Protein AF-A0A2E7SS45-F1 (afdb_monomer)

Mean predicted aligned error: 5.07 Å

Foldseek 3Di:
DDDDDDPDDDFDCDPTVDDDDCLVLLVLQQVQFPAHSVQLVCLCVDCLVVCVVVVVDDPVVSCVSSCVSGVGPDDPVSSD

Structure (mmCIF, N/CA/C/O backbone):
data_AF-A0A2E7SS45-F1
#
_entry.id   AF-A0A2E7SS45-F1
#
loop_
_atom_site.group_PDB
_atom_site.id
_atom_site.type_symbol
_atom_site.label_atom_id
_atom_site.label_alt_id
_atom_site.label_comp_id
_atom_site.label_asym_id
_atom_site.label_entity_id
_atom_site.label_seq_id
_atom_site.pdbx_PDB_ins_code
_atom_site.Cartn_x
_atom_site.Cartn_y
_atom_site.Cartn_z
_atom_site.occupancy
_atom_site.B_iso_or_equiv
_atom_site.auth_seq_id
_atom_site.auth_comp_id
_atom_site.auth_asym_id
_atom_site.auth_atom_id
_atom_site.pdbx_PDB_model_num
ATOM 1 N N . MET A 1 1 ? 25.298 7.200 -39.775 1.00 55.69 1 MET A N 1
ATOM 2 C CA . MET A 1 1 ? 25.560 6.164 -38.750 1.00 55.69 1 MET A CA 1
ATOM 3 C C . MET A 1 1 ? 24.215 5.801 -38.145 1.00 55.69 1 MET A C 1
ATOM 5 O O . MET A 1 1 ? 23.480 6.722 -37.824 1.00 55.69 1 MET A O 1
ATOM 9 N N . SER A 1 2 ? 23.836 4.522 -38.094 1.00 77.69 2 SER A N 1
ATOM 10 C CA . SER A 1 2 ? 22.558 4.126 -37.481 1.00 77.69 2 SER A CA 1
ATOM 11 C C . SER A 1 2 ? 22.726 4.096 -35.966 1.00 77.69 2 SER A C 1
ATOM 13 O O . SER A 1 2 ? 23.690 3.499 -35.488 1.00 77.69 2 SER A O 1
ATOM 15 N N . GLU A 1 3 ? 21.810 4.714 -35.224 1.00 80.75 3 GLU A N 1
ATOM 16 C CA . GLU A 1 3 ? 21.821 4.620 -33.765 1.00 80.75 3 GLU A CA 1
ATOM 17 C C . GLU A 1 3 ? 21.583 3.171 -33.306 1.00 80.75 3 GLU A C 1
ATOM 19 O O . GLU A 1 3 ? 20.828 2.428 -33.956 1.00 80.75 3 GLU A O 1
ATOM 24 N N . PRO A 1 4 ? 22.245 2.735 -32.219 1.00 84.50 4 PRO A N 1
ATOM 25 C CA . PRO A 1 4 ? 22.061 1.397 -31.685 1.00 84.50 4 PRO A CA 1
ATOM 26 C C . PRO A 1 4 ? 20.633 1.242 -31.150 1.00 84.50 4 PRO A C 1
ATOM 28 O O . PRO A 1 4 ? 20.197 1.978 -30.270 1.00 84.50 4 PRO A O 1
ATOM 31 N N . ARG A 1 5 ? 19.898 0.257 -31.681 1.00 90.19 5 ARG A N 1
ATOM 32 C CA . ARG A 1 5 ? 18.545 -0.063 -31.211 1.00 90.19 5 ARG A CA 1
ATOM 33 C C . ARG A 1 5 ? 18.600 -0.869 -2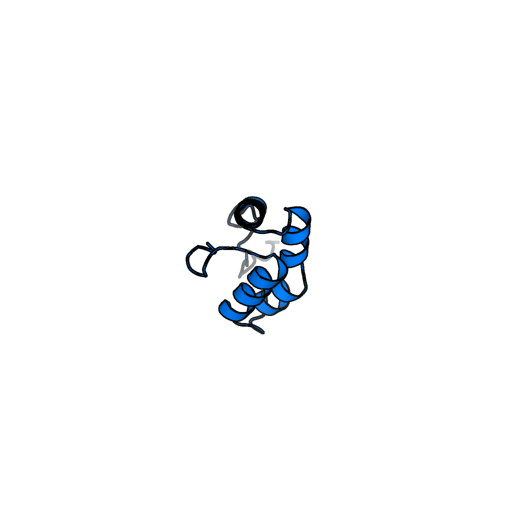9.906 1.00 90.19 5 ARG A C 1
ATOM 35 O O . ARG A 1 5 ? 19.358 -1.844 -29.847 1.00 90.19 5 ARG A O 1
ATOM 42 N N . PRO A 1 6 ? 17.792 -0.517 -28.889 1.00 90.94 6 PRO A N 1
ATOM 43 C CA . PRO A 1 6 ? 17.712 -1.298 -27.662 1.00 90.94 6 PRO A CA 1
ATOM 44 C C . PRO A 1 6 ? 17.175 -2.704 -27.954 1.00 90.94 6 PRO A C 1
ATOM 46 O O . PRO A 1 6 ? 16.242 -2.880 -28.736 1.00 90.94 6 PRO A O 1
ATOM 49 N N . LYS A 1 7 ? 17.793 -3.716 -27.333 1.00 95.00 7 LYS A N 1
ATOM 50 C CA . LYS A 1 7 ? 17.398 -5.131 -27.468 1.00 95.00 7 LYS A CA 1
ATOM 51 C C . LYS A 1 7 ? 16.294 -5.537 -26.494 1.00 95.00 7 LYS A C 1
ATOM 53 O O . LYS A 1 7 ? 15.606 -6.520 -26.735 1.00 95.00 7 LYS A O 1
ATOM 58 N N . VAL A 1 8 ? 16.165 -4.804 -25.392 1.00 96.25 8 VAL A N 1
ATOM 59 C CA . VAL A 1 8 ? 15.189 -5.038 -24.328 1.00 96.25 8 VAL A CA 1
ATOM 60 C C . VAL A 1 8 ? 14.656 -3.687 -23.880 1.00 96.25 8 VAL A C 1
ATOM 62 O O . VAL A 1 8 ? 15.423 -2.731 -23.754 1.00 96.25 8 VAL A O 1
ATOM 65 N N . VAL A 1 9 ? 13.350 -3.629 -23.640 1.00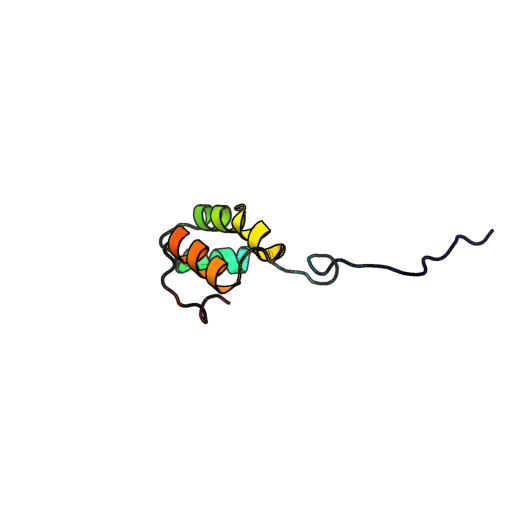 94.56 9 VAL A N 1
ATOM 66 C CA . VAL A 1 9 ? 12.675 -2.498 -23.007 1.00 94.56 9 VAL A CA 1
ATOM 67 C C . VAL A 1 9 ? 11.878 -3.055 -21.838 1.00 94.56 9 VAL A C 1
ATOM 69 O O . VAL A 1 9 ? 11.147 -4.031 -22.003 1.00 94.56 9 VAL A O 1
ATOM 72 N N . VAL A 1 10 ? 12.060 -2.464 -20.661 1.00 96.12 10 VAL A N 1
ATOM 73 C CA . VAL A 1 10 ? 11.356 -2.841 -19.433 1.00 96.12 10 VAL A CA 1
ATOM 74 C C . VAL A 1 10 ? 10.427 -1.696 -19.068 1.00 96.12 10 VAL A C 1
ATOM 76 O O . VAL A 1 10 ? 10.837 -0.537 -19.097 1.00 96.12 10 VAL A O 1
ATOM 79 N N . PHE A 1 11 ? 9.190 -2.036 -18.736 1.00 96.00 11 PHE A N 1
ATOM 80 C CA . PHE A 1 11 ? 8.191 -1.095 -18.262 1.00 96.00 11 PHE A CA 1
ATOM 81 C C . PHE A 1 11 ? 7.808 -1.484 -16.843 1.00 96.00 11 PHE A C 1
ATOM 83 O O . PHE A 1 11 ? 7.604 -2.666 -16.561 1.00 96.00 11 PHE A O 1
ATOM 90 N N . ASP A 1 12 ? 7.701 -0.487 -15.973 1.00 93.00 12 ASP A N 1
ATOM 91 C CA . ASP A 1 12 ? 6.943 -0.650 -14.741 1.00 93.00 12 ASP A CA 1
ATOM 92 C C . ASP A 1 12 ? 5.461 -0.878 -15.086 1.00 93.00 12 ASP A C 1
ATOM 94 O O . ASP A 1 12 ? 5.002 -0.554 -16.184 1.00 93.00 12 ASP A O 1
ATOM 98 N N . LEU A 1 13 ? 4.703 -1.466 -14.173 1.00 93.50 13 LEU A N 1
ATOM 99 C CA . LEU A 1 13 ? 3.277 -1.678 -14.364 1.00 93.50 13 LEU A CA 1
ATOM 100 C C . LEU A 1 13 ? 2.511 -0.399 -14.028 1.00 93.50 13 LEU A C 1
ATOM 102 O O . LEU A 1 13 ? 1.788 0.160 -14.859 1.00 93.50 13 LEU A O 1
ATOM 106 N N . GLY A 1 14 ? 2.674 0.055 -12.790 1.00 88.81 14 GLY A N 1
ATOM 107 C CA . GLY A 1 14 ? 1.870 1.110 -12.207 1.00 88.81 14 GLY A CA 1
ATOM 108 C C . GLY A 1 14 ? 2.183 2.484 -12.799 1.00 88.81 14 GLY A C 1
ATOM 109 O O . GLY A 1 14 ? 3.339 2.864 -12.912 1.00 88.81 14 GLY A O 1
ATOM 110 N N . LYS A 1 15 ? 1.152 3.246 -13.186 1.00 89.19 15 LYS A N 1
ATOM 111 C CA . LYS A 1 15 ? 1.263 4.583 -13.809 1.00 89.19 15 LYS A CA 1
ATOM 112 C C . LYS A 1 15 ? 2.093 4.634 -15.101 1.00 89.19 15 LYS A C 1
ATOM 114 O O . LYS A 1 15 ? 2.300 5.719 -15.638 1.00 89.19 15 LYS A O 1
ATOM 119 N N . VAL A 1 16 ? 2.514 3.482 -15.627 1.00 94.00 16 VAL A N 1
ATOM 120 C CA . VAL A 1 16 ? 3.235 3.344 -16.898 1.00 94.00 16 VAL A CA 1
ATOM 121 C C . VAL A 1 16 ? 2.393 2.552 -17.890 1.00 94.00 16 VAL A C 1
ATOM 123 O O . VAL A 1 16 ? 2.056 3.070 -18.951 1.00 94.00 16 VAL A O 1
ATOM 126 N N . LEU A 1 17 ? 2.013 1.320 -17.542 1.00 96.25 17 LEU A N 1
ATOM 127 C CA . LEU A 1 17 ? 1.151 0.480 -18.379 1.00 96.25 17 LEU A CA 1
ATOM 128 C C . LEU A 1 17 ? -0.318 0.543 -17.959 1.00 96.25 17 LEU A C 1
ATOM 130 O O . LEU A 1 17 ? -1.198 0.359 -18.798 1.00 96.25 17 LEU A O 1
ATOM 134 N N . VAL A 1 18 ? -0.587 0.803 -16.676 1.00 94.12 18 VAL A N 1
ATOM 135 C CA . VAL A 1 18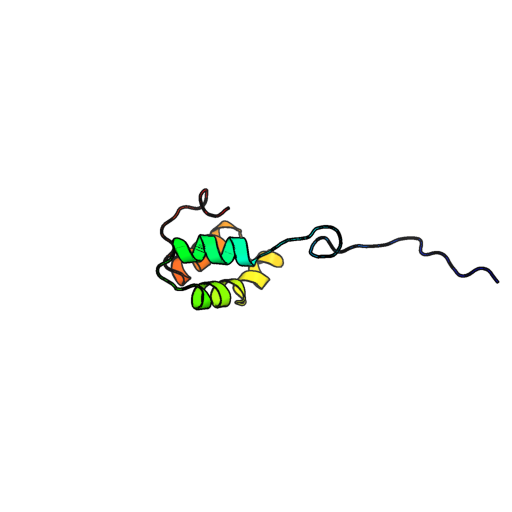 ? -1.947 0.927 -16.140 1.00 94.12 18 VAL A CA 1
ATOM 136 C C . VAL A 1 18 ? -2.096 2.178 -15.290 1.00 94.12 18 VAL A C 1
ATOM 138 O O . VAL A 1 18 ? -1.201 2.537 -14.522 1.00 94.12 18 VAL A O 1
ATOM 141 N N . ASP A 1 19 ? -3.257 2.819 -15.387 1.00 93.31 19 ASP A N 1
ATOM 142 C CA . ASP A 1 19 ? -3.639 3.863 -14.445 1.00 93.31 19 ASP A CA 1
ATOM 143 C C . ASP A 1 19 ? -4.326 3.227 -13.229 1.00 93.31 19 ASP A C 1
ATOM 145 O O . ASP A 1 19 ? -5.302 2.491 -13.371 1.00 93.31 19 ASP A O 1
ATOM 149 N N . PHE A 1 20 ? -3.797 3.481 -12.033 1.00 87.81 20 PHE A N 1
ATOM 150 C CA . PHE A 1 20 ? -4.353 2.985 -10.775 1.00 87.81 20 PHE A CA 1
ATOM 151 C C . PHE A 1 20 ? -4.488 4.130 -9.768 1.00 87.81 20 PHE A C 1
ATOM 153 O O . PHE A 1 20 ? -3.587 4.955 -9.636 1.00 87.81 20 PHE A O 1
ATOM 160 N N . ASP A 1 21 ? -5.597 4.205 -9.035 1.00 88.69 21 ASP A N 1
ATOM 161 C CA . ASP A 1 21 ? -5.814 5.243 -8.022 1.00 88.69 21 ASP A CA 1
ATOM 162 C C . ASP A 1 21 ? -5.928 4.628 -6.625 1.00 88.69 21 ASP A C 1
ATOM 164 O O . ASP A 1 21 ? -6.978 4.131 -6.214 1.00 88.69 21 ASP A O 1
ATOM 168 N N . TYR A 1 22 ? -4.827 4.707 -5.877 1.00 84.75 22 TYR A N 1
ATOM 169 C CA . TYR A 1 22 ? -4.737 4.174 -4.518 1.00 84.75 22 TYR A CA 1
ATOM 170 C C . TYR A 1 22 ? -5.664 4.898 -3.529 1.00 84.75 22 TYR A C 1
ATOM 172 O O . TYR A 1 22 ? -6.039 4.344 -2.494 1.00 84.75 22 TYR A O 1
ATOM 180 N N . SER A 1 23 ? -6.099 6.120 -3.855 1.00 88.31 23 SER A N 1
ATOM 181 C CA . SER A 1 23 ? -7.012 6.875 -3.001 1.00 88.31 23 SER A CA 1
ATOM 182 C C . SER A 1 23 ? -8.395 6.222 -2.905 1.00 88.31 23 SER A C 1
ATOM 184 O O . SER A 1 23 ? -9.091 6.412 -1.909 1.00 88.31 23 SER A O 1
ATOM 186 N N . ILE A 1 24 ? -8.792 5.413 -3.897 1.00 90.12 24 ILE A N 1
ATOM 187 C CA . ILE A 1 24 ? -10.045 4.647 -3.861 1.00 90.12 24 ILE A CA 1
ATOM 188 C C . ILE A 1 24 ? -9.999 3.602 -2.741 1.00 90.12 24 ILE A C 1
ATOM 190 O O . ILE A 1 24 ? -10.938 3.523 -1.949 1.00 90.12 24 ILE A O 1
ATOM 194 N N . ALA A 1 25 ? -8.910 2.835 -2.652 1.00 87.62 25 ALA A N 1
ATOM 195 C CA . ALA A 1 25 ? -8.732 1.817 -1.618 1.00 87.62 25 ALA A CA 1
ATOM 196 C C . ALA A 1 25 ? -8.642 2.454 -0.224 1.00 87.62 25 ALA A C 1
ATOM 198 O O . ALA A 1 25 ? -9.353 2.044 0.690 1.00 87.62 25 ALA A O 1
ATOM 199 N N . VAL A 1 26 ? -7.850 3.524 -0.090 1.00 89.88 26 VAL A N 1
ATOM 200 C CA . VAL A 1 26 ? -7.698 4.273 1.167 1.00 89.88 26 VAL A CA 1
ATOM 201 C C . VAL A 1 26 ? -9.040 4.821 1.665 1.00 89.88 26 VAL A C 1
ATOM 203 O O . VAL A 1 26 ? -9.353 4.668 2.844 1.00 89.88 26 VAL A O 1
ATOM 206 N N . ARG A 1 27 ? -9.878 5.387 0.782 1.00 91.44 27 ARG A N 1
ATOM 207 C CA . ARG A 1 27 ? -11.225 5.865 1.150 1.00 91.44 27 ARG A CA 1
ATOM 208 C C . ARG A 1 27 ? -12.137 4.736 1.627 1.00 91.44 27 ARG A C 1
ATOM 210 O O . ARG A 1 27 ? -12.695 4.843 2.714 1.00 91.44 27 ARG A O 1
ATOM 217 N N . ARG A 1 28 ? -12.252 3.648 0.857 1.00 89.44 28 ARG A N 1
ATOM 218 C CA . ARG A 1 28 ? -13.094 2.488 1.219 1.00 89.44 28 ARG A CA 1
ATOM 219 C C . ARG A 1 28 ? -12.675 1.862 2.542 1.00 89.44 28 ARG A C 1
ATOM 221 O O . ARG A 1 28 ? -13.515 1.441 3.332 1.00 89.44 28 ARG A O 1
ATOM 228 N N . PHE A 1 29 ? -11.369 1.798 2.777 1.00 88.38 29 PHE A N 1
ATOM 229 C CA . PHE A 1 29 ? -10.833 1.276 4.019 1.00 88.38 29 PHE A CA 1
ATOM 230 C C . PHE A 1 29 ? -11.126 2.218 5.195 1.00 88.38 29 PHE A C 1
ATOM 232 O O . PHE A 1 29 ? -11.615 1.764 6.228 1.00 88.38 29 PHE A O 1
ATOM 239 N N . ALA A 1 30 ? -10.921 3.529 5.030 1.00 91.44 30 ALA A N 1
ATOM 240 C CA . ALA A 1 30 ? -11.228 4.533 6.051 1.00 91.44 30 ALA A CA 1
ATOM 241 C C . ALA A 1 30 ? -12.717 4.591 6.431 1.00 91.44 30 ALA A C 1
ATOM 243 O O . ALA A 1 30 ? -13.032 4.684 7.611 1.00 91.44 30 ALA A O 1
ATOM 244 N N . GLU A 1 31 ? -13.642 4.456 5.475 1.00 92.31 31 GLU A N 1
ATOM 245 C CA . GLU A 1 31 ? -15.097 4.396 5.734 1.00 92.31 31 GLU A CA 1
ATOM 246 C C . GLU A 1 31 ? -15.506 3.260 6.686 1.00 92.31 31 GLU A C 1
ATOM 248 O O . GLU A 1 31 ? -16.561 3.308 7.320 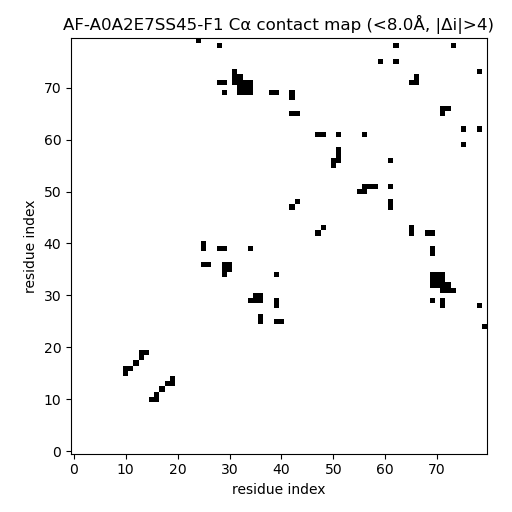1.00 92.31 31 GLU A O 1
ATOM 253 N N . ARG A 1 32 ? -14.668 2.228 6.784 1.00 91.88 32 ARG A N 1
ATOM 254 C CA . ARG A 1 32 ? -14.889 1.022 7.587 1.00 91.88 32 ARG A CA 1
ATOM 255 C C . ARG A 1 32 ? -13.918 0.893 8.760 1.00 91.88 32 ARG A C 1
ATOM 257 O O . ARG A 1 32 ? -13.874 -0.157 9.409 1.00 91.88 32 ARG A O 1
ATOM 264 N N . SER A 1 33 ? -13.139 1.936 9.007 1.00 92.50 33 SER A N 1
ATOM 265 C CA . SER A 1 33 ? -12.141 2.003 10.064 1.00 92.50 33 SER A CA 1
ATOM 266 C C . SER A 1 33 ? -12.579 2.995 11.128 1.00 92.50 33 SER A C 1
ATOM 268 O O . SER A 1 33 ? -13.314 3.943 10.862 1.00 92.50 33 SER A O 1
ATOM 270 N N . GLU A 1 34 ? -12.124 2.781 12.356 1.00 93.19 34 GLU A N 1
ATOM 271 C CA . GLU A 1 34 ? -12.250 3.797 13.405 1.00 93.19 34 GLU A CA 1
ATOM 272 C C . GLU A 1 34 ? -11.289 4.961 13.154 1.00 93.19 34 GLU A C 1
ATOM 274 O O . GLU A 1 34 ? -11.593 6.115 13.458 1.00 93.19 34 GLU A O 1
ATOM 279 N N . ALA A 1 35 ? -10.136 4.658 12.556 1.00 87.75 35 ALA A N 1
ATOM 280 C CA . ALA A 1 35 ? -9.195 5.643 12.066 1.00 87.75 35 ALA A CA 1
ATOM 281 C C . ALA A 1 35 ? -9.783 6.444 10.893 1.00 87.75 35 ALA A C 1
ATOM 283 O O . ALA A 1 35 ? -10.284 5.886 9.918 1.00 87.75 35 ALA A O 1
ATOM 284 N N . GLY A 1 36 ? -9.659 7.772 10.964 1.00 88.25 36 GLY A N 1
ATOM 285 C CA . GLY A 1 36 ? -9.994 8.657 9.850 1.00 88.25 36 GLY A CA 1
ATOM 286 C C . GLY A 1 36 ? -9.053 8.487 8.650 1.00 88.25 36 GLY A C 1
ATOM 287 O O . GLY A 1 36 ? -7.985 7.880 8.748 1.00 88.25 36 GLY A O 1
ATOM 288 N N . LEU A 1 37 ? -9.439 9.085 7.519 1.00 91.25 37 LEU A N 1
ATOM 289 C CA . LEU A 1 37 ? -8.743 8.983 6.229 1.00 91.25 37 LEU A CA 1
ATOM 290 C C . LEU A 1 37 ? -7.230 9.241 6.318 1.00 91.25 37 LEU A C 1
ATOM 292 O O . LEU A 1 37 ? -6.443 8.475 5.772 1.00 91.25 37 LEU A O 1
ATOM 296 N N . GLU A 1 38 ? -6.833 10.300 7.022 1.00 90.19 38 GLU A N 1
ATOM 297 C CA . GLU A 1 38 ? -5.429 10.697 7.178 1.00 90.19 38 GLU A CA 1
ATOM 298 C C . GLU A 1 38 ? -4.613 9.614 7.890 1.00 90.19 38 GLU A C 1
ATOM 300 O O . GLU A 1 38 ? -3.555 9.208 7.415 1.00 90.19 38 GLU A O 1
ATOM 305 N N . ARG A 1 39 ? -5.157 9.054 8.975 1.00 89.31 39 ARG A N 1
ATOM 306 C CA . ARG A 1 39 ? -4.474 8.021 9.751 1.00 89.31 39 ARG A CA 1
ATOM 307 C C . ARG A 1 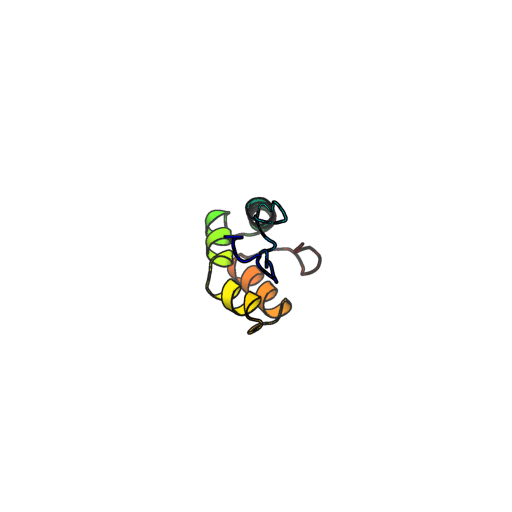39 ? -4.347 6.708 8.981 1.00 89.31 39 ARG A C 1
ATOM 309 O O . ARG A 1 39 ? -3.321 6.039 9.070 1.00 89.31 39 ARG A O 1
ATOM 316 N N . VAL A 1 40 ? -5.365 6.350 8.203 1.00 90.00 40 VAL A N 1
ATOM 317 C CA . VAL A 1 40 ? -5.284 5.217 7.273 1.00 90.00 40 VAL A CA 1
ATOM 318 C C . VAL A 1 40 ? -4.193 5.449 6.232 1.00 90.00 40 VAL A C 1
ATOM 320 O O . VAL A 1 40 ? -3.401 4.548 5.963 1.00 90.00 40 VAL A O 1
ATOM 323 N N . GLN A 1 41 ? -4.138 6.648 5.653 1.00 90.75 41 GLN A N 1
ATOM 324 C CA . GLN A 1 41 ? -3.141 6.990 4.646 1.00 90.75 41 GLN A CA 1
ATOM 325 C C . GLN A 1 41 ? -1.714 6.881 5.205 1.00 90.75 41 GLN A C 1
ATOM 327 O O . GLN A 1 41 ? -0.841 6.325 4.544 1.00 90.75 41 GLN A O 1
ATOM 332 N N . GLU A 1 42 ? -1.477 7.342 6.435 1.00 91.12 42 GLU A N 1
ATOM 333 C CA . GLU A 1 42 ? -0.191 7.172 7.125 1.00 91.12 42 GLU A CA 1
ATOM 334 C C . GLU A 1 42 ? 0.188 5.703 7.324 1.00 91.12 42 GLU A C 1
ATOM 336 O O . GLU A 1 42 ? 1.341 5.335 7.124 1.00 91.12 42 GLU A O 1
ATOM 341 N N . LEU A 1 43 ? -0.772 4.865 7.723 1.00 88.62 43 LEU A N 1
ATOM 342 C CA . LEU A 1 43 ? -0.559 3.436 7.956 1.00 88.62 43 LEU A CA 1
ATOM 343 C C . LEU A 1 43 ? -0.150 2.711 6.677 1.00 88.62 43 LEU A C 1
ATOM 345 O O . LEU A 1 43 ? 0.803 1.934 6.684 1.00 88.62 43 LEU A O 1
ATOM 349 N N . VAL A 1 44 ? -0.841 3.007 5.579 1.00 83.06 44 VAL A N 1
ATOM 350 C CA . VAL A 1 44 ? -0.527 2.461 4.259 1.00 83.06 44 VAL A CA 1
ATOM 351 C C . VAL A 1 44 ? 0.836 2.947 3.769 1.00 83.06 44 VAL A C 1
ATOM 353 O O . VAL A 1 44 ? 1.560 2.163 3.182 1.00 83.06 44 VAL A O 1
ATOM 356 N N . ASN A 1 45 ? 1.218 4.192 4.057 1.00 86.62 45 ASN A N 1
ATOM 357 C CA . ASN A 1 45 ? 2.527 4.743 3.687 1.00 86.62 45 ASN A CA 1
ATOM 358 C C . ASN A 1 45 ? 3.641 4.419 4.704 1.00 86.62 45 ASN A C 1
ATOM 360 O O . ASN A 1 45 ? 4.742 4.971 4.621 1.00 86.62 45 ASN A O 1
ATOM 364 N N . SER A 1 46 ? 3.358 3.594 5.714 1.00 88.31 46 SER A N 1
ATOM 365 C CA . SER A 1 46 ? 4.324 3.241 6.754 1.00 88.31 46 SER A CA 1
ATOM 366 C C . SER A 1 46 ? 5.292 2.145 6.273 1.00 88.31 46 SER A C 1
ATOM 368 O O . SER A 1 46 ? 5.048 1.516 5.239 1.00 88.31 46 SER A O 1
ATOM 370 N N . PRO A 1 47 ? 6.378 1.854 7.019 1.00 93.38 47 PRO A N 1
ATOM 371 C CA . PRO A 1 47 ? 7.346 0.817 6.644 1.00 93.38 47 PRO A CA 1
ATOM 372 C C . PRO A 1 47 ? 6.735 -0.564 6.369 1.00 93.38 47 PRO A C 1
ATOM 374 O O . PRO A 1 47 ? 7.317 -1.351 5.632 1.00 93.38 47 PRO A O 1
ATOM 377 N N . ILE A 1 48 ? 5.536 -0.842 6.888 1.00 91.44 48 ILE A N 1
ATOM 378 C CA . ILE A 1 48 ? 4.860 -2.118 6.668 1.00 91.44 48 ILE A CA 1
ATOM 379 C C . ILE A 1 48 ? 4.533 -2.399 5.196 1.00 91.44 48 ILE A C 1
ATOM 381 O O . ILE A 1 48 ? 4.505 -3.555 4.779 1.00 91.44 48 ILE A O 1
ATOM 385 N N . GLN A 1 49 ? 4.309 -1.356 4.391 1.00 91.25 49 GLN A N 1
ATOM 386 C CA . GLN A 1 49 ? 4.103 -1.507 2.952 1.00 91.25 49 GLN A CA 1
ATOM 387 C C . GLN A 1 49 ? 5.382 -1.984 2.269 1.00 91.25 49 GLN A C 1
ATOM 389 O O . GLN A 1 49 ? 5.332 -2.889 1.442 1.00 91.25 49 GLN A O 1
ATOM 394 N N . PHE A 1 50 ? 6.528 -1.432 2.666 1.00 93.12 50 PHE A N 1
ATOM 395 C CA . PHE A 1 50 ? 7.821 -1.862 2.152 1.00 93.12 50 PHE A CA 1
ATOM 396 C C . PHE A 1 50 ? 8.114 -3.321 2.524 1.00 93.12 50 PHE A C 1
ATOM 398 O O . PHE A 1 50 ? 8.524 -4.106 1.668 1.00 93.12 50 PHE A O 1
ATOM 405 N N . ASP A 1 51 ? 7.858 -3.710 3.774 1.00 95.69 51 ASP A N 1
ATOM 406 C CA . ASP A 1 51 ? 8.042 -5.093 4.224 1.00 95.69 51 ASP A CA 1
ATOM 407 C C . ASP A 1 51 ? 7.147 -6.065 3.436 1.00 95.69 51 ASP A C 1
ATOM 409 O O . ASP A 1 51 ? 7.571 -7.166 3.085 1.00 95.69 51 ASP A O 1
ATOM 413 N N . TYR A 1 52 ? 5.926 -5.651 3.091 1.00 94.94 52 TYR A N 1
ATOM 414 C CA . TYR A 1 52 ? 5.023 -6.458 2.274 1.00 94.94 52 TYR A CA 1
ATOM 415 C C . TYR A 1 52 ? 5.478 -6.559 0.810 1.00 94.94 52 TYR A C 1
ATOM 417 O O . TYR A 1 52 ? 5.573 -7.657 0.265 1.00 94.94 52 TYR A O 1
ATOM 425 N N . GLU A 1 53 ? 5.810 -5.434 0.174 1.00 92.25 53 GLU A N 1
ATOM 426 C CA . GLU A 1 53 ? 6.230 -5.385 -1.235 1.00 92.25 53 GLU A CA 1
ATOM 427 C C . GLU A 1 53 ? 7.570 -6.092 -1.481 1.00 92.25 53 GLU A C 1
ATOM 429 O O . GLU A 1 53 ? 7.802 -6.640 -2.560 1.00 92.25 53 GLU A O 1
ATOM 434 N N . SER A 1 54 ? 8.440 -6.127 -0.469 1.00 96.19 54 SER A N 1
ATOM 435 C CA . SER A 1 54 ? 9.702 -6.877 -0.492 1.00 96.19 54 SER A CA 1
ATOM 436 C C . SER A 1 54 ? 9.546 -8.364 -0.150 1.00 96.19 54 SER A C 1
ATOM 438 O O . SER A 1 54 ? 10.508 -9.124 -0.285 1.00 96.19 54 SER A O 1
ATOM 440 N N . GLY A 1 55 ? 8.351 -8.797 0.266 1.00 96.56 55 GLY A N 1
ATOM 441 C CA . GLY A 1 55 ? 8.061 -10.177 0.652 1.00 96.56 55 GLY A CA 1
ATOM 442 C C . GLY A 1 55 ? 8.619 -10.585 2.020 1.00 96.56 55 GLY A C 1
ATOM 443 O O . GLY A 1 55 ? 8.740 -11.780 2.284 1.00 96.56 55 GLY A O 1
ATOM 444 N N . LEU A 1 56 ? 8.975 -9.623 2.880 1.00 97.75 56 LEU A N 1
ATOM 445 C CA . LEU A 1 56 ? 9.427 -9.874 4.254 1.00 97.75 56 LEU A CA 1
ATOM 446 C C . LEU A 1 56 ? 8.283 -10.307 5.175 1.00 97.75 56 LEU A C 1
ATOM 448 O O . LEU A 1 56 ? 8.527 -11.033 6.138 1.00 97.75 56 LEU A O 1
ATOM 452 N N . ILE A 1 57 ? 7.054 -9.883 4.871 1.00 97.31 57 ILE A N 1
ATOM 453 C CA . ILE A 1 57 ? 5.835 -10.308 5.564 1.00 97.31 57 ILE A CA 1
ATOM 454 C C . ILE A 1 57 ? 4.809 -10.857 4.577 1.00 97.31 57 ILE A C 1
ATOM 456 O O . ILE A 1 57 ? 4.747 -10.478 3.406 1.00 97.31 57 ILE A O 1
ATOM 460 N N . THR A 1 58 ? 3.971 -11.754 5.072 1.00 96.00 58 THR A N 1
ATOM 461 C CA . THR A 1 58 ? 2.845 -12.314 4.334 1.00 96.00 58 THR A CA 1
ATOM 462 C C . THR A 1 58 ? 1.708 -11.304 4.200 1.00 96.00 58 THR A C 1
ATOM 464 O O . THR A 1 58 ? 1.575 -10.343 4.961 1.00 96.00 58 THR A O 1
ATOM 467 N N . THR A 1 59 ? 0.815 -11.562 3.247 1.00 93.38 59 THR A N 1
ATOM 468 C CA . THR A 1 59 ? -0.413 -10.780 3.082 1.00 93.38 59 THR A CA 1
ATOM 469 C C . THR A 1 59 ? -1.302 -10.802 4.331 1.00 93.38 59 THR A C 1
ATOM 471 O O . THR A 1 59 ? -1.969 -9.807 4.613 1.00 93.38 59 THR A O 1
ATOM 474 N N . ASP A 1 60 ? -1.320 -11.906 5.082 1.00 93.94 60 ASP A N 1
ATOM 475 C CA . ASP A 1 60 ? -2.124 -12.027 6.304 1.00 93.94 60 ASP A CA 1
ATOM 476 C C . ASP A 1 60 ? -1.535 -11.205 7.456 1.00 93.94 60 ASP A C 1
ATOM 478 O O . ASP A 1 60 ? -2.281 -10.556 8.189 1.00 93.94 60 ASP A O 1
ATOM 482 N N . GLU A 1 61 ? -0.206 -11.163 7.578 1.00 95.38 61 GLU A N 1
ATOM 483 C CA . GLU A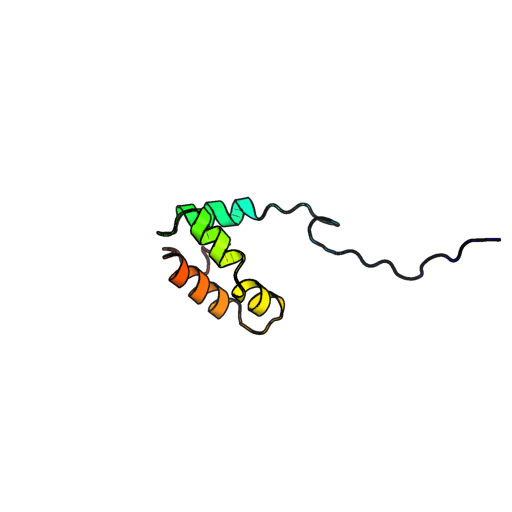 1 61 ? 0.497 -10.307 8.544 1.00 95.38 61 GLU A CA 1
ATOM 484 C C . GLU A 1 61 ? 0.308 -8.823 8.220 1.00 95.38 61 GLU A C 1
ATOM 486 O O . GLU A 1 61 ? -0.026 -8.037 9.109 1.00 95.38 61 GLU A O 1
ATOM 491 N N . PHE A 1 62 ? 0.439 -8.447 6.943 1.00 93.38 62 PHE A N 1
ATOM 492 C CA . PHE A 1 62 ? 0.146 -7.090 6.484 1.00 93.38 62 PHE A CA 1
ATOM 493 C C . PHE A 1 62 ? -1.301 -6.698 6.809 1.00 93.38 62 PHE A C 1
ATOM 495 O O . PHE A 1 62 ? -1.546 -5.651 7.410 1.00 93.38 62 PHE A O 1
ATOM 502 N N . PHE A 1 63 ? -2.266 -7.560 6.468 1.00 92.06 63 PHE A N 1
ATOM 503 C CA . PHE A 1 63 ? -3.677 -7.314 6.753 1.00 92.06 63 PHE A CA 1
ATOM 504 C C . PHE A 1 63 ? -3.936 -7.149 8.252 1.00 92.06 63 PHE A C 1
ATOM 506 O O . PHE A 1 63 ? -4.595 -6.188 8.642 1.00 92.06 63 PHE A O 1
ATOM 513 N N . ALA A 1 64 ? -3.418 -8.049 9.091 1.00 93.38 64 ALA A N 1
ATOM 514 C CA . ALA A 1 64 ? -3.619 -7.989 10.534 1.00 93.38 64 ALA A CA 1
ATOM 515 C C . ALA A 1 64 ? -3.102 -6.669 11.118 1.00 93.38 64 ALA A C 1
ATOM 517 O O . ALA A 1 64 ? -3.822 -5.991 11.846 1.00 93.38 64 ALA A O 1
ATOM 518 N N . ALA A 1 65 ? -1.896 -6.255 10.738 1.00 92.62 65 ALA A N 1
ATOM 519 C CA . ALA A 1 65 ? -1.298 -5.031 11.245 1.00 92.62 65 ALA A CA 1
ATOM 520 C C . ALA A 1 65 ? -2.023 -3.762 10.769 1.00 92.62 65 ALA A C 1
ATOM 522 O O . ALA A 1 65 ? -2.228 -2.840 11.560 1.00 92.62 65 ALA A O 1
ATOM 523 N N . VAL A 1 66 ? -2.456 -3.710 9.504 1.00 90.12 66 VAL A N 1
ATOM 524 C CA . VAL A 1 66 ? -3.228 -2.568 8.992 1.00 90.12 66 VAL A CA 1
ATOM 525 C C . VAL A 1 66 ? -4.627 -2.533 9.615 1.00 90.12 66 VAL A C 1
ATOM 527 O O . VAL A 1 66 ? -5.096 -1.461 10.001 1.00 90.12 66 VAL A O 1
ATOM 530 N N . ARG A 1 67 ? -5.277 -3.693 9.788 1.00 92.06 67 ARG A N 1
ATOM 531 C CA . ARG A 1 67 ? -6.572 -3.817 10.473 1.00 92.06 67 ARG A CA 1
ATOM 532 C C . ARG A 1 67 ? -6.485 -3.314 11.907 1.00 92.06 67 ARG A C 1
ATOM 534 O O . ARG A 1 67 ? -7.297 -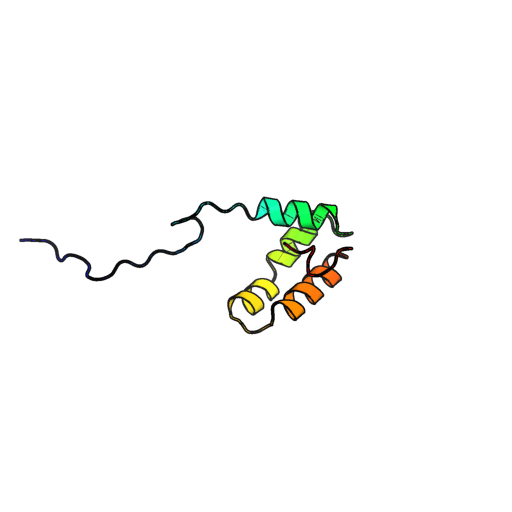2.480 12.301 1.00 92.06 67 ARG A O 1
ATOM 541 N N . ASP A 1 68 ? -5.508 -3.802 12.663 1.00 92.88 68 ASP A N 1
ATOM 542 C CA . ASP A 1 68 ? -5.346 -3.477 14.077 1.00 92.88 68 ASP A CA 1
ATOM 543 C C . ASP A 1 68 ? -4.915 -2.011 14.253 1.00 92.88 68 ASP A C 1
ATOM 545 O O . ASP A 1 68 ? -5.424 -1.313 15.127 1.00 92.88 68 ASP A O 1
ATOM 549 N N . GLY A 1 69 ? -4.045 -1.502 13.373 1.00 90.81 69 GLY A N 1
ATOM 550 C CA . GLY A 1 69 ? -3.592 -0.111 13.393 1.00 90.81 69 GLY A CA 1
ATOM 551 C C . GLY A 1 69 ? -4.673 0.913 13.032 1.00 90.81 69 GLY A C 1
ATOM 552 O O . GLY A 1 69 ? -4.625 2.044 13.522 1.00 90.81 69 GLY A O 1
ATOM 553 N N . ALA A 1 70 ? -5.642 0.536 12.194 1.00 91.75 70 ALA A N 1
ATOM 554 C CA . ALA A 1 70 ? -6.737 1.409 11.771 1.00 91.75 70 ALA A CA 1
ATOM 555 C C . ALA A 1 70 ? -8.061 1.168 12.519 1.00 91.75 70 ALA A C 1
ATOM 557 O O . ALA A 1 70 ? -8.995 1.961 12.388 1.00 91.75 70 ALA A O 1
ATOM 558 N N . GLY A 1 71 ? -8.179 0.075 13.276 1.00 93.25 71 GLY A N 1
ATOM 559 C CA . GLY A 1 71 ? -9.458 -0.363 13.836 1.00 93.25 71 GLY A CA 1
ATOM 560 C C . GLY A 1 71 ? -10.468 -0.729 12.742 1.00 93.25 71 GLY A C 1
ATOM 561 O O . GLY A 1 71 ? -11.637 -0.353 12.825 1.00 93.25 71 GLY A O 1
ATOM 562 N N . PHE A 1 72 ? -10.018 -1.397 11.677 1.00 92.56 72 PHE A N 1
ATOM 563 C CA . PHE A 1 72 ? -10.889 -1.819 10.577 1.00 92.56 72 PHE A CA 1
ATOM 564 C C . PHE A 1 72 ? -11.838 -2.932 11.022 1.00 92.56 72 PHE A C 1
ATOM 566 O O . PHE A 1 72 ? -11.422 -3.919 11.628 1.00 92.56 72 PHE A O 1
ATOM 573 N N . ARG A 1 73 ? -13.124 -2.787 10.693 1.00 89.69 73 ARG A N 1
ATOM 574 C CA . ARG A 1 73 ? -14.201 -3.671 11.177 1.00 89.69 73 ARG A CA 1
ATOM 575 C C . ARG A 1 73 ? -14.632 -4.751 10.177 1.00 89.69 73 ARG A C 1
ATOM 577 O O . ARG A 1 73 ? -15.717 -5.307 10.324 1.00 89.69 73 ARG A O 1
ATOM 584 N N . GLY A 1 74 ? -13.836 -5.009 9.143 1.00 88.00 74 GLY A N 1
ATOM 585 C CA . GLY A 1 74 ? -14.085 -6.062 8.154 1.00 88.00 74 GLY A CA 1
ATOM 586 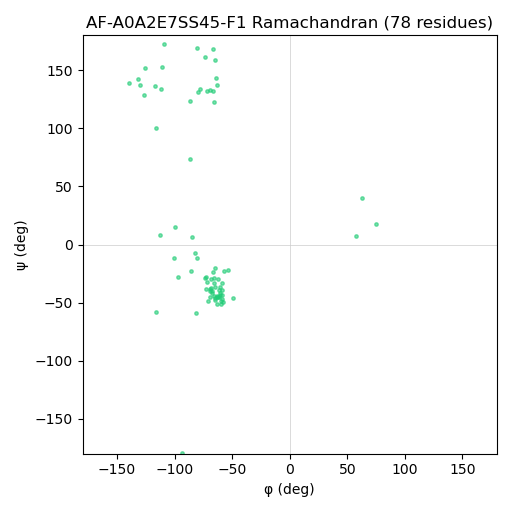C C . GLY A 1 74 ? -13.117 -7.237 8.253 1.00 88.00 74 GLY A C 1
ATOM 587 O O . GLY A 1 74 ? -12.129 -7.198 8.992 1.00 88.00 74 GLY A O 1
ATOM 588 N N . ASP A 1 75 ? -13.399 -8.281 7.483 1.00 88.94 75 ASP A N 1
ATOM 589 C CA . ASP A 1 75 ? -12.532 -9.451 7.357 1.00 88.94 75 ASP A CA 1
ATOM 590 C C . ASP A 1 75 ? -11.551 -9.354 6.168 1.00 88.94 75 ASP A C 1
ATOM 592 O O . ASP A 1 75 ? -11.489 -8.357 5.443 1.00 88.94 75 ASP A O 1
ATOM 596 N N . A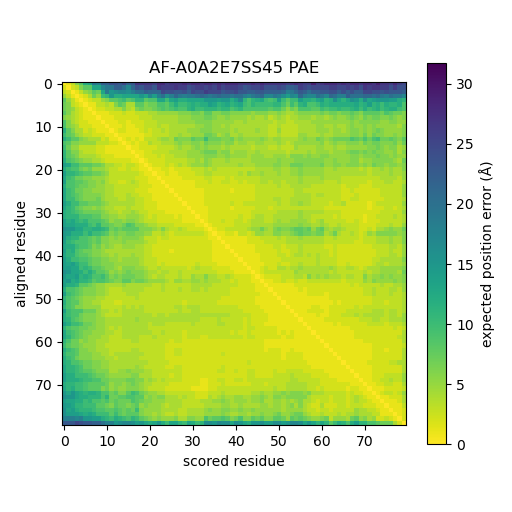RG A 1 76 ? -10.736 -10.402 5.983 1.00 86.88 76 ARG A N 1
ATOM 597 C CA . ARG A 1 76 ? -9.731 -10.462 4.913 1.00 86.88 76 ARG A CA 1
ATOM 598 C C . ARG A 1 76 ? -10.359 -10.488 3.518 1.00 86.88 76 ARG A C 1
ATOM 600 O O . ARG A 1 76 ? -9.745 -9.956 2.598 1.00 86.88 76 ARG A O 1
ATOM 607 N N . ALA A 1 77 ? -11.528 -11.100 3.342 1.00 86.19 77 ALA A N 1
ATOM 608 C CA . ALA A 1 77 ? -12.211 -11.175 2.049 1.00 86.19 77 ALA A CA 1
ATOM 609 C C . ALA A 1 77 ? -12.821 -9.823 1.657 1.00 86.19 77 ALA A C 1
ATOM 611 O O . ALA A 1 77 ? -12.923 -9.496 0.478 1.00 86.19 77 ALA A O 1
ATOM 612 N N . GLU A 1 78 ? -13.182 -9.024 2.652 1.00 81.94 78 GLU A N 1
ATOM 613 C CA . GLU A 1 78 ? -13.666 -7.659 2.489 1.00 81.94 78 GLU A CA 1
ATOM 614 C C . GLU A 1 78 ? -12.551 -6.622 2.275 1.00 81.94 78 GLU A C 1
ATOM 616 O O . GLU A 1 78 ? -12.826 -5.478 1.907 1.00 81.94 78 GLU A O 1
ATOM 621 N N . PHE A 1 79 ? -11.299 -7.023 2.499 1.00 73.31 79 PHE A N 1
ATOM 622 C CA . PHE A 1 79 ? -10.094 -6.249 2.217 1.00 73.31 79 PHE A CA 1
ATOM 623 C C . PHE A 1 79 ? -9.662 -6.473 0.752 1.00 73.31 79 PHE A C 1
ATOM 625 O O . PHE A 1 79 ? -8.708 -7.212 0.471 1.00 73.31 79 PHE A O 1
ATOM 632 N N . VAL A 1 80 ? -10.423 -5.876 -0.176 1.00 57.12 80 VAL A N 1
ATOM 633 C CA . VAL A 1 80 ? -10.242 -5.928 -1.645 1.00 57.12 80 VAL A CA 1
ATOM 634 C C . VAL A 1 80 ? -10.211 -4.551 -2.298 1.00 57.12 80 VAL A C 1
ATOM 636 O O . VAL A 1 80 ? -11.054 -3.687 -1.957 1.00 57.12 80 VAL A O 1
#

Secondary structure (DSSP, 8-state):
-PPPPPS-----SBTTTB---HHHHHHHHHTTBSS-HHHHHHHHTSHHHHHHHTTSS-HHHHHHHHHHHHTB-S-TTT--

Nearest PDB structures (foldseek):
  4dcc-assembly1_A  TM=7.377E-01  e=8.188E-01  Bacteroides thetaiotaomicron
  3vqi-assembly5_E  TM=5.367E-01  e=9.533E+00  Kluyveromyces marxianus

Solvent-accessible surface area (backbone atoms only — not comparable to full-atom values): 5014 Å² total; per-residue (Å²): 133,84,80,86,74,81,92,74,85,88,76,65,56,76,77,68,75,41,89,76,67,67,66,59,57,47,48,61,49,21,79,47,24,74,29,51,55,69,59,40,49,51,56,62,72,31,73,63,44,56,37,41,76,71,63,76,41,53,74,65,58,48,46,51,53,54,30,66,75,25,48,41,77,70,56,75,86,72,68,118

Radius of gyration: 17.64 Å; Cα contacts (8 Å, |Δi|>4): 61; chains: 1; bounding box: 41×23×53 Å

pLDDT: mean 89.98, std 6.85, range [55.69, 97.75]

Sequence (80 aa):
MSEPRPKVVVFDLGKVLVDFDYSIAVRRFAERSEAGLERVQELVNSPIQFDYESGLITTDEFFAAVRDGAGFRGDRAEFV